Protein AF-A0A4Y7TNQ9-F1 (afdb_monomer_lite)

Secondary structure (DSSP, 8-state):
-PPPPPPHHHHHHHHHT-GGGHHHHHHHHHHHHHHHHHHHHHHTSTT----SS-S-GGGG--TTEE-SS--SSS--SEE------

Sequence (85 aa):
MPGPKPSMRSSLMKNWFAVEAIPIYVIIGGVVAGASWYLTRLATGPNIIWTKKNPTPWNTIKPDEGTKLVQVNQKFEKSWSRDQL

pLDDT: mean 87.93, std 10.49, range [64.12, 98.5]

Int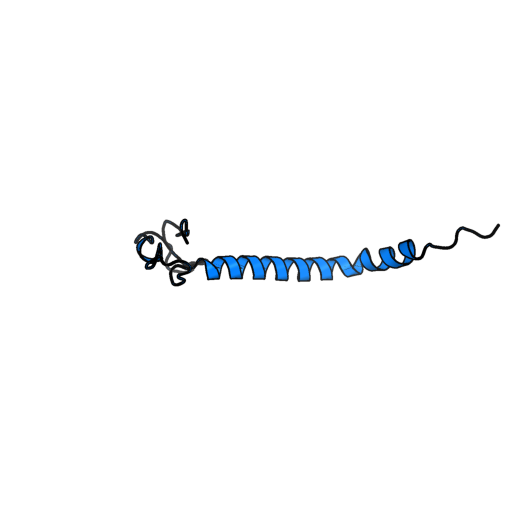erPro domains:
  IPR010530 NADH-ubiquinone reductase complex 1 MLRQ subunit [PF06522] (16-66)
  IPR010530 NADH-ubiquinone reductase complex 1 MLRQ subunit [PTHR14256] (9-83)

Radius of gyration: 24.11 Å; chains: 1; bounding box: 48×47×62 Å

Foldseek 3Di:
DDDDDQDPVNVVVCVVPPPVCVVVCCVVVVVVVVVVVVVVLVCQQQVHDPDPVCPRSVVPADPQEDDDPDDDDDDGPYHDDRPDD

Structure (mmCIF, N/CA/C/O backbone):
data_AF-A0A4Y7TNQ9-F1
#
_entry.id   AF-A0A4Y7TNQ9-F1
#
loop_
_atom_site.group_PDB
_atom_site.id
_atom_site.type_symbol
_atom_site.label_atom_id
_atom_site.label_alt_id
_atom_site.label_comp_id
_atom_site.label_asym_id
_atom_site.label_entity_id
_atom_site.label_seq_id
_atom_site.pdbx_PDB_ins_code
_atom_site.Cartn_x
_atom_site.Cartn_y
_atom_site.Cartn_z
_atom_site.occupancy
_atom_site.B_iso_or_equiv
_atom_site.auth_seq_id
_atom_site.auth_comp_id
_atom_site.auth_asym_id
_atom_site.auth_atom_id
_atom_site.pdbx_PDB_model_num
ATOM 1 N N . MET A 1 1 ? 29.975 -27.665 -43.016 1.00 64.12 1 MET A N 1
ATOM 2 C CA . MET A 1 1 ? 29.112 -28.411 -42.071 1.00 64.12 1 MET A CA 1
ATOM 3 C C . MET A 1 1 ? 27.951 -27.501 -41.686 1.00 64.12 1 MET A C 1
ATOM 5 O O . MET A 1 1 ? 28.237 -26.362 -41.332 1.00 64.12 1 MET A O 1
ATOM 9 N N . PRO A 1 2 ? 26.676 -27.907 -41.816 1.00 67.44 2 PRO A N 1
ATOM 10 C CA . PRO A 1 2 ? 25.560 -27.060 -41.398 1.00 67.44 2 PRO A CA 1
ATOM 11 C C . PRO A 1 2 ? 25.554 -26.926 -39.867 1.00 67.44 2 PRO A C 1
ATOM 13 O O . PRO A 1 2 ? 25.590 -27.929 -39.158 1.00 67.44 2 PRO A O 1
ATOM 16 N N . GLY A 1 3 ? 25.559 -25.687 -39.369 1.00 74.81 3 GLY A N 1
ATOM 17 C CA . GLY A 1 3 ? 25.532 -25.386 -37.936 1.00 74.81 3 GLY A CA 1
ATOM 18 C C . GLY A 1 3 ? 24.213 -25.800 -37.263 1.00 74.81 3 GLY A C 1
ATOM 19 O O . GLY A 1 3 ? 23.207 -26.012 -37.949 1.00 74.81 3 GLY A O 1
ATOM 20 N N . PRO A 1 4 ? 24.196 -25.934 -35.925 1.00 76.75 4 PRO A N 1
ATOM 21 C CA . PRO A 1 4 ? 23.022 -26.387 -35.186 1.00 76.75 4 PRO A CA 1
ATOM 22 C C . PRO A 1 4 ? 21.836 -25.436 -35.403 1.00 76.75 4 PRO A C 1
ATOM 24 O O . PRO A 1 4 ? 21.954 -24.221 -35.250 1.00 76.75 4 PRO A O 1
ATOM 27 N N . LYS A 1 5 ? 20.676 -25.995 -35.771 1.00 70.25 5 LYS A N 1
ATOM 28 C CA . LYS A 1 5 ? 19.440 -25.228 -35.985 1.00 70.25 5 LYS A CA 1
ATOM 29 C C . LYS A 1 5 ? 18.930 -24.712 -34.632 1.00 70.25 5 LYS A C 1
ATOM 31 O O . LYS A 1 5 ? 18.873 -25.505 -33.688 1.00 70.25 5 LYS A O 1
ATOM 36 N N . PRO A 1 6 ? 18.548 -23.427 -34.509 1.00 68.31 6 PRO A N 1
ATOM 37 C CA . PRO A 1 6 ? 18.030 -22.897 -33.254 1.00 68.31 6 PRO A CA 1
ATOM 38 C C . PRO A 1 6 ? 16.798 -23.697 -32.829 1.00 68.31 6 PRO A C 1
ATOM 40 O O . PRO A 1 6 ? 15.866 -23.896 -33.609 1.00 68.31 6 PRO A O 1
ATOM 43 N N . SER A 1 7 ? 16.808 -24.191 -31.591 1.00 75.12 7 SER A N 1
ATOM 44 C CA . SER A 1 7 ? 15.672 -24.930 -31.049 1.00 75.12 7 SER A CA 1
ATOM 45 C C . SER A 1 7 ? 14.477 -23.990 -30.880 1.00 75.12 7 SER A C 1
ATOM 47 O O . SER A 1 7 ? 14.635 -22.809 -30.563 1.00 75.12 7 SER A O 1
ATOM 49 N N . MET A 1 8 ? 13.263 -24.518 -31.037 1.00 68.12 8 MET A N 1
ATOM 50 C CA . MET A 1 8 ? 12.022 -23.753 -30.860 1.00 68.12 8 MET A CA 1
ATOM 51 C C . MET A 1 8 ? 11.977 -23.038 -29.492 1.00 68.12 8 MET A C 1
ATOM 53 O O . MET A 1 8 ? 11.522 -21.904 -29.393 1.00 68.12 8 MET A O 1
ATOM 57 N N . ARG A 1 9 ? 12.568 -23.647 -28.452 1.00 67.81 9 ARG A N 1
ATOM 58 C CA . ARG A 1 9 ? 12.733 -23.054 -27.112 1.00 67.81 9 ARG A CA 1
ATOM 59 C C . ARG A 1 9 ? 13.682 -21.849 -27.089 1.00 67.81 9 ARG A C 1
ATOM 61 O O . ARG A 1 9 ? 13.391 -20.863 -26.421 1.00 67.81 9 ARG A O 1
ATOM 68 N N . SER A 1 10 ? 14.791 -21.900 -27.831 1.00 66.56 10 SER A N 1
ATOM 69 C CA . SER A 1 10 ? 15.751 -20.789 -27.934 1.00 66.56 10 SER A CA 1
ATOM 70 C C . SER A 1 10 ? 15.142 -19.564 -28.622 1.00 66.56 10 SER A C 1
ATOM 72 O O . SER A 1 10 ? 15.403 -18.433 -28.211 1.00 66.56 10 SER A O 1
ATOM 74 N N . SER A 1 11 ? 14.280 -19.780 -29.620 1.00 67.88 11 SER A N 1
ATOM 75 C CA . SER A 1 11 ? 13.578 -18.687 -30.301 1.00 67.88 11 SER A CA 1
ATOM 76 C C . SER A 1 11 ? 12.521 -18.022 -29.415 1.00 67.88 11 SER A C 1
ATOM 78 O O . SER A 1 11 ? 12.336 -16.812 -29.490 1.00 67.88 11 SER A O 1
ATOM 80 N N . LEU A 1 12 ? 11.854 -18.793 -28.550 1.00 66.88 12 LEU A N 1
ATOM 81 C CA . LEU A 1 12 ? 10.846 -18.271 -27.624 1.00 66.88 12 LEU A CA 1
ATOM 82 C C . LEU A 1 12 ? 11.471 -17.457 -26.475 1.00 66.88 12 LEU A C 1
ATOM 84 O O . LEU A 1 12 ? 10.949 -16.401 -26.123 1.00 66.88 12 LEU A O 1
ATOM 88 N N . MET A 1 13 ? 12.619 -17.881 -25.930 1.00 68.12 13 MET A N 1
ATOM 89 C CA . MET A 1 13 ? 13.269 -17.163 -24.818 1.00 68.12 13 MET A CA 1
ATOM 90 C C . MET A 1 13 ? 13.896 -15.816 -25.214 1.00 68.12 13 MET A C 1
ATOM 92 O O . MET A 1 13 ? 14.016 -14.942 -24.359 1.00 68.12 13 MET A O 1
ATOM 96 N N . LYS A 1 14 ? 14.245 -15.599 -26.493 1.00 66.44 14 LYS A N 1
ATOM 97 C CA . LYS A 1 14 ? 14.796 -14.312 -26.967 1.00 66.44 14 LYS A CA 1
ATOM 98 C C . LYS A 1 14 ? 13.825 -13.138 -26.808 1.00 66.44 14 LYS A C 1
ATOM 100 O O . LYS A 1 14 ? 14.264 -12.045 -26.475 1.00 66.44 14 LYS A O 1
ATOM 105 N N . ASN A 1 15 ? 12.528 -13.368 -27.016 1.00 64.94 15 ASN A N 1
ATOM 106 C CA . ASN A 1 15 ? 11.511 -12.315 -26.914 1.00 64.94 15 ASN A CA 1
ATOM 107 C C . ASN A 1 15 ? 11.014 -12.121 -25.472 1.00 64.94 15 ASN A C 1
ATOM 109 O O . ASN A 1 15 ? 10.581 -11.032 -25.113 1.00 64.94 15 ASN A O 1
ATOM 113 N N . TRP A 1 16 ? 11.099 -13.158 -24.632 1.00 64.75 16 TRP A N 1
ATOM 114 C CA . TRP A 1 16 ? 10.748 -13.081 -23.208 1.00 64.75 16 TRP A CA 1
ATOM 115 C C . TRP A 1 16 ? 11.809 -12.360 -22.369 1.00 64.75 16 TRP A C 1
ATOM 117 O O . TRP A 1 16 ? 11.458 -11.649 -21.433 1.00 64.75 16 TRP A O 1
ATOM 127 N N . PHE A 1 17 ? 13.084 -12.483 -22.746 1.00 66.75 17 PHE A N 1
ATOM 128 C CA . PHE A 1 17 ? 14.212 -11.768 -22.139 1.00 66.75 17 PHE A CA 1
ATOM 129 C C . PHE A 1 17 ? 14.773 -10.669 -23.053 1.00 66.75 17 PHE A C 1
ATOM 131 O O . PHE A 1 17 ? 15.969 -10.378 -23.026 1.00 66.75 17 PHE A O 1
ATOM 138 N N . ALA A 1 18 ? 13.928 -10.055 -23.884 1.00 77.62 18 ALA A N 1
A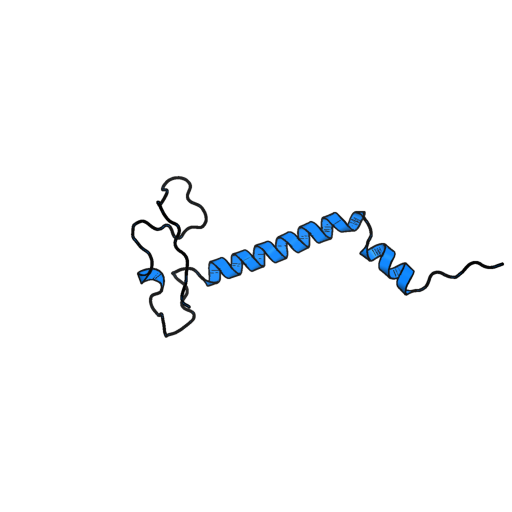TOM 139 C CA . ALA A 1 18 ? 14.332 -8.862 -24.613 1.00 77.62 18 ALA A CA 1
ATOM 140 C C . ALA A 1 18 ? 14.588 -7.729 -23.606 1.00 77.62 18 ALA A C 1
ATOM 142 O O . ALA A 1 18 ? 13.719 -7.427 -22.788 1.00 77.62 18 ALA A O 1
ATOM 143 N N . VAL A 1 19 ? 15.760 -7.088 -23.673 1.00 79.81 19 VAL A N 1
ATOM 144 C CA . VAL A 1 19 ? 16.102 -5.931 -22.819 1.00 79.81 19 VAL A CA 1
ATOM 145 C C . VAL A 1 19 ? 15.035 -4.835 -22.920 1.00 79.81 19 VAL A C 1
ATOM 147 O O . VAL A 1 19 ? 14.644 -4.260 -21.910 1.00 79.81 19 VAL A O 1
ATOM 150 N N . GLU A 1 20 ? 14.471 -4.648 -24.113 1.00 85.38 20 GLU A N 1
ATOM 151 C CA . GLU A 1 20 ? 13.382 -3.702 -24.389 1.00 85.38 20 GLU A CA 1
ATOM 152 C C . GLU A 1 20 ? 12.065 -4.027 -23.662 1.00 85.38 20 GLU A C 1
ATOM 154 O O . GLU A 1 20 ? 11.233 -3.146 -23.460 1.00 85.38 20 GLU A O 1
ATOM 159 N N . ALA A 1 21 ? 11.848 -5.281 -23.250 1.00 85.50 21 ALA A N 1
ATOM 160 C CA . ALA A 1 21 ? 10.644 -5.691 -22.525 1.00 85.50 21 ALA A CA 1
ATOM 161 C C . ALA A 1 21 ? 10.771 -5.500 -21.003 1.00 85.50 21 ALA A C 1
ATOM 163 O O . ALA A 1 21 ? 9.758 -5.481 -20.299 1.00 85.50 21 ALA A O 1
ATOM 164 N N . ILE A 1 22 ? 11.992 -5.313 -20.482 1.00 89.25 22 ILE A N 1
ATOM 165 C CA . ILE A 1 22 ? 12.246 -5.121 -19.046 1.00 89.25 22 ILE A CA 1
ATOM 166 C C . ILE A 1 22 ? 11.432 -3.945 -18.474 1.00 89.25 22 ILE A C 1
ATOM 168 O O . ILE A 1 22 ? 10.767 -4.150 -17.456 1.00 89.25 22 ILE A O 1
ATOM 172 N N . PRO A 1 23 ? 11.386 -2.751 -19.104 1.00 93.12 23 PRO A N 1
ATOM 173 C CA . PRO A 1 23 ? 10.596 -1.634 -18.584 1.00 93.12 23 PRO A CA 1
ATOM 174 C C . PRO A 1 23 ? 9.103 -1.959 -18.454 1.00 93.12 23 PRO A C 1
ATOM 176 O O . PRO A 1 23 ? 8.468 -1.576 -17.473 1.00 93.12 23 PRO A O 1
ATOM 179 N N . ILE A 1 24 ? 8.549 -2.716 -19.407 1.00 93.25 24 ILE A N 1
ATOM 180 C CA . ILE A 1 24 ? 7.135 -3.112 -19.408 1.00 93.25 24 ILE A CA 1
ATOM 181 C C . ILE A 1 24 ? 6.848 -4.025 -18.214 1.00 93.25 24 ILE A C 1
ATOM 183 O O . ILE A 1 24 ? 5.900 -3.785 -17.465 1.00 93.25 24 ILE A O 1
ATOM 187 N N . TYR A 1 25 ? 7.686 -5.040 -17.992 1.00 91.69 25 TYR A N 1
ATOM 188 C CA . TYR A 1 25 ? 7.512 -5.959 -16.866 1.00 91.69 25 TYR A CA 1
ATOM 189 C C . TYR A 1 25 ? 7.664 -5.268 -15.511 1.00 91.69 25 TYR A C 1
ATOM 191 O O . TYR A 1 25 ? 6.905 -5.575 -14.593 1.00 91.69 25 TYR A O 1
ATOM 199 N N . VAL A 1 26 ? 8.592 -4.315 -15.384 1.00 95.81 26 VAL A N 1
ATOM 200 C CA . VAL A 1 26 ? 8.776 -3.552 -14.140 1.00 95.81 26 VAL A CA 1
ATOM 201 C C . VAL A 1 26 ? 7.548 -2.697 -13.836 1.00 95.81 26 VAL A C 1
ATOM 203 O O . VAL A 1 26 ? 7.066 -2.716 -12.705 1.00 95.81 26 VAL A O 1
ATOM 206 N N . ILE A 1 27 ? 7.006 -1.986 -14.830 1.00 97.31 27 ILE A N 1
ATOM 207 C CA . ILE A 1 27 ? 5.821 -1.140 -14.630 1.00 97.31 27 ILE A CA 1
ATOM 208 C C . ILE A 1 27 ? 4.606 -2.000 -14.286 1.00 97.31 27 ILE A C 1
ATOM 210 O O . ILE A 1 27 ? 3.947 -1.746 -13.280 1.00 97.31 27 ILE A O 1
ATOM 214 N N . ILE A 1 28 ? 4.321 -3.036 -15.079 1.00 97.62 28 ILE A N 1
ATOM 215 C CA . ILE A 1 28 ? 3.161 -3.906 -14.840 1.00 97.62 28 ILE A CA 1
ATOM 216 C C . ILE A 1 28 ? 3.295 -4.609 -13.487 1.00 97.62 28 ILE A C 1
ATOM 218 O O . ILE A 1 28 ? 2.354 -4.593 -12.694 1.00 97.62 28 ILE A O 1
ATOM 222 N N . GLY A 1 29 ? 4.467 -5.177 -13.195 1.00 97.69 29 GLY A N 1
ATOM 223 C CA . GLY A 1 29 ? 4.742 -5.828 -11.918 1.00 97.69 29 GLY A CA 1
ATOM 224 C C . GLY A 1 29 ? 4.576 -4.868 -10.741 1.00 97.69 29 GLY A C 1
ATOM 225 O O . GLY A 1 29 ? 3.892 -5.198 -9.772 1.00 97.69 29 GLY A O 1
ATOM 226 N N . GLY A 1 30 ? 5.121 -3.654 -10.854 1.00 98.31 30 GLY A N 1
ATOM 227 C CA . GLY A 1 30 ? 4.982 -2.607 -9.844 1.00 98.31 30 GLY A CA 1
ATOM 228 C C . GLY A 1 30 ? 3.529 -2.189 -9.616 1.00 98.31 30 GLY A C 1
ATOM 229 O O . GLY A 1 30 ? 3.096 -2.087 -8.469 1.00 98.31 30 GLY A O 1
ATOM 230 N N . VAL A 1 31 ? 2.751 -2.010 -10.687 1.00 98.44 31 VAL A N 1
ATOM 231 C CA . VAL A 1 31 ? 1.332 -1.631 -10.604 1.00 98.44 31 VAL A CA 1
ATOM 232 C C . VAL A 1 31 ? 0.503 -2.736 -9.959 1.00 98.44 31 VAL A C 1
ATOM 234 O O . VAL A 1 31 ? -0.249 -2.459 -9.027 1.00 98.44 31 VAL A O 1
ATOM 237 N N . VAL A 1 32 ? 0.645 -3.986 -10.407 1.00 98.50 32 VAL A N 1
ATOM 238 C CA . VAL A 1 32 ? -0.130 -5.112 -9.859 1.00 98.50 32 VAL A CA 1
ATOM 239 C C . VAL A 1 32 ? 0.212 -5.337 -8.386 1.00 98.50 32 VAL A C 1
ATOM 241 O O . VAL A 1 32 ? -0.696 -5.508 -7.566 1.00 98.50 32 VAL A O 1
ATOM 244 N N . ALA A 1 33 ? 1.496 -5.279 -8.024 1.00 98.31 33 ALA A N 1
ATOM 245 C CA . ALA A 1 33 ? 1.932 -5.407 -6.637 1.00 98.31 33 ALA A CA 1
ATOM 246 C C . ALA A 1 33 ? 1.406 -4.253 -5.767 1.00 98.31 33 ALA A C 1
ATOM 248 O O . ALA A 1 33 ? 0.802 -4.497 -4.720 1.00 98.31 33 ALA A O 1
ATOM 249 N N . GLY A 1 34 ? 1.573 -3.006 -6.217 1.00 98.12 34 GLY A N 1
ATOM 250 C CA . GLY A 1 34 ? 1.119 -1.817 -5.494 1.00 98.12 34 GLY A CA 1
ATOM 251 C C . GLY A 1 34 ? -0.398 -1.776 -5.311 1.00 98.12 34 GLY A C 1
ATOM 252 O O . GLY A 1 34 ? -0.878 -1.505 -4.210 1.00 98.12 34 GLY A O 1
ATOM 253 N N . ALA A 1 35 ? -1.161 -2.115 -6.353 1.00 98.25 35 ALA A N 1
ATOM 254 C CA . ALA A 1 35 ? -2.617 -2.194 -6.287 1.00 98.25 35 ALA A CA 1
ATOM 255 C C . ALA A 1 35 ? -3.081 -3.288 -5.314 1.00 98.25 35 ALA A C 1
ATOM 257 O O . ALA A 1 35 ? -3.939 -3.032 -4.470 1.00 98.25 35 ALA A O 1
ATOM 258 N N . SER A 1 36 ? -2.481 -4.481 -5.378 1.00 98.38 36 SER A N 1
ATOM 259 C CA . SER A 1 36 ? -2.817 -5.595 -4.477 1.00 98.38 36 SER A CA 1
ATOM 260 C C . SER A 1 36 ? -2.524 -5.250 -3.014 1.00 98.38 36 SER A C 1
ATOM 262 O O . SER A 1 36 ? -3.348 -5.493 -2.125 1.00 98.38 36 SER A O 1
ATOM 264 N N . TRP A 1 37 ? -1.375 -4.622 -2.757 1.00 97.31 37 TRP A N 1
ATOM 265 C CA . TRP A 1 37 ? -1.024 -4.121 -1.430 1.00 97.31 37 TRP A CA 1
ATOM 266 C C . TRP A 1 37 ? -2.026 -3.068 -0.939 1.00 97.31 37 TRP A C 1
ATOM 268 O O . TRP A 1 37 ? -2.524 -3.158 0.187 1.00 97.31 37 TRP A O 1
ATOM 278 N N . TYR A 1 38 ? -2.386 -2.106 -1.791 1.00 96.75 38 TYR A N 1
ATOM 279 C CA . TYR A 1 38 ? -3.310 -1.041 -1.413 1.00 96.75 38 TYR A CA 1
ATOM 280 C C . TYR A 1 38 ? -4.727 -1.561 -1.145 1.00 96.75 38 TYR A C 1
ATOM 282 O O . TYR A 1 38 ? -5.347 -1.174 -0.154 1.00 96.75 38 TYR A O 1
ATOM 290 N N . LEU A 1 39 ? -5.219 -2.506 -1.950 1.00 97.00 39 LEU A N 1
ATOM 291 C CA . LEU A 1 39 ? -6.4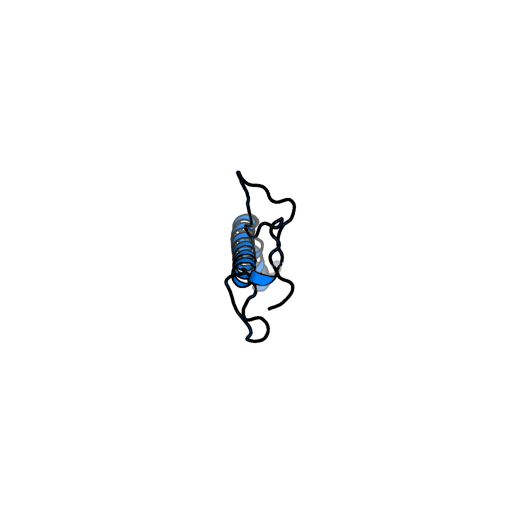94 -3.182 -1.697 1.00 97.00 39 LEU A CA 1
ATOM 292 C C . LEU A 1 39 ? -6.490 -3.917 -0.355 1.00 97.00 39 LEU A C 1
ATOM 294 O O . LEU A 1 39 ? -7.461 -3.818 0.393 1.00 97.00 39 LEU A O 1
ATOM 298 N N . THR A 1 40 ? -5.387 -4.582 -0.008 1.00 94.69 40 THR A N 1
ATOM 299 C CA . THR A 1 40 ? -5.236 -5.241 1.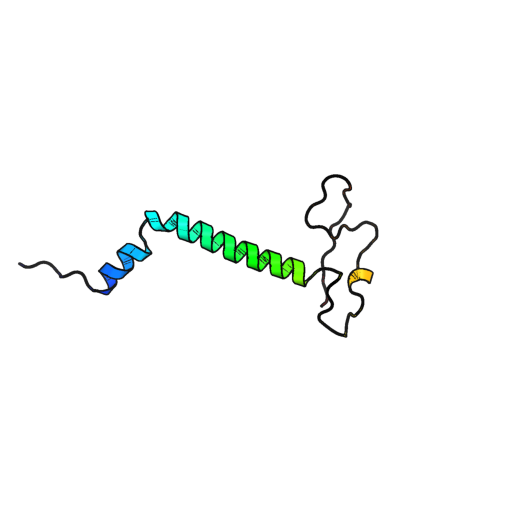299 1.00 94.69 40 THR A CA 1
ATOM 300 C C . THR A 1 40 ? -5.326 -4.224 2.442 1.00 94.69 40 THR A C 1
ATOM 302 O O . THR A 1 40 ? -6.034 -4.448 3.423 1.00 94.69 40 THR A O 1
ATOM 305 N N . ARG A 1 41 ? -4.681 -3.059 2.301 1.00 93.44 41 ARG A N 1
ATOM 306 C CA . ARG A 1 41 ? -4.750 -1.962 3.283 1.00 93.44 41 ARG A CA 1
ATOM 307 C C . ARG A 1 41 ? -6.151 -1.355 3.421 1.00 93.44 41 ARG A C 1
ATOM 309 O O . ARG A 1 41 ? -6.516 -0.920 4.518 1.00 93.44 41 ARG A O 1
ATOM 316 N N . LEU A 1 42 ? -6.910 -1.273 2.328 1.00 94.06 42 LEU A N 1
ATOM 317 C CA . LEU A 1 42 ? -8.296 -0.795 2.341 1.00 94.06 42 LEU A CA 1
ATOM 318 C C . LEU A 1 42 ? -9.233 -1.823 2.978 1.00 94.06 42 LEU A C 1
ATOM 320 O O . LEU A 1 42 ? -10.073 -1.456 3.800 1.00 94.06 42 LEU A O 1
ATOM 324 N N . ALA A 1 43 ? -9.041 -3.104 2.662 1.00 94.00 43 ALA A N 1
ATOM 325 C CA . ALA A 1 43 ? -9.788 -4.209 3.249 1.00 94.00 43 ALA A CA 1
ATOM 326 C C . ALA A 1 43 ? -9.630 -4.268 4.777 1.00 94.00 43 ALA A C 1
ATOM 328 O O . ALA A 1 43 ? -10.570 -4.637 5.473 1.00 94.00 43 ALA A O 1
ATOM 329 N N . THR A 1 44 ? -8.484 -3.860 5.325 1.00 92.62 44 THR A N 1
ATOM 330 C CA . THR A 1 44 ? -8.235 -3.831 6.778 1.00 92.62 44 THR A CA 1
ATOM 331 C C . THR A 1 44 ? -8.568 -2.492 7.446 1.00 92.62 44 THR A C 1
ATOM 333 O O . THR A 1 44 ? -8.237 -2.286 8.614 1.00 92.62 44 THR A O 1
ATOM 336 N N . GLY A 1 45 ? -9.259 -1.577 6.758 1.00 93.31 45 GLY A N 1
ATOM 337 C CA . GLY A 1 45 ? -9.685 -0.298 7.329 1.00 93.31 45 GLY A CA 1
ATOM 338 C C . GLY A 1 45 ? -10.637 -0.447 8.531 1.00 93.31 45 GLY A C 1
ATOM 339 O O . GLY A 1 45 ? -11.349 -1.447 8.640 1.00 93.31 45 GLY A O 1
ATOM 340 N N . PRO A 1 46 ? -10.710 0.555 9.427 1.00 93.81 46 PRO A N 1
ATOM 341 C CA . PRO A 1 46 ? -11.511 0.472 10.651 1.00 93.81 46 PRO A CA 1
ATOM 342 C C . PRO A 1 46 ? -13.023 0.490 10.405 1.00 93.81 46 PRO A C 1
ATOM 344 O O . PRO A 1 46 ? -13.774 0.160 11.306 1.00 93.81 46 PRO A O 1
ATOM 347 N N . ASN A 1 47 ? -13.477 0.845 9.200 1.00 91.88 47 ASN A N 1
ATOM 348 C CA . ASN A 1 47 ? -14.895 0.820 8.824 1.00 91.88 47 ASN A CA 1
ATOM 349 C C . ASN A 1 47 ? -15.341 -0.535 8.246 1.00 91.88 47 ASN A C 1
ATOM 351 O O . ASN A 1 47 ? -16.520 -0.719 7.961 1.00 91.88 47 ASN A O 1
ATOM 355 N N . ILE A 1 48 ? -14.409 -1.467 8.020 1.00 94.25 48 ILE A N 1
ATOM 356 C CA . ILE A 1 48 ? -14.693 -2.751 7.371 1.00 94.25 48 ILE A CA 1
ATOM 357 C C . ILE A 1 48 ? -14.837 -3.842 8.428 1.00 94.25 48 ILE A C 1
ATOM 359 O O . ILE A 1 48 ? -13.971 -4.006 9.288 1.00 94.25 48 ILE A O 1
ATOM 363 N N . ILE A 1 49 ? -15.908 -4.625 8.348 1.00 94.25 49 ILE A N 1
ATOM 364 C CA . ILE A 1 49 ? -16.186 -5.730 9.269 1.00 94.25 49 ILE A CA 1
ATOM 365 C C . ILE A 1 49 ? -16.151 -7.030 8.463 1.00 94.25 49 ILE A C 1
ATOM 367 O O . ILE A 1 49 ? -17.016 -7.256 7.621 1.00 94.25 49 ILE A O 1
ATOM 371 N N . TRP A 1 50 ? -15.151 -7.878 8.717 1.00 93.31 50 TRP A N 1
ATOM 372 C CA . TRP A 1 50 ? -15.020 -9.186 8.059 1.00 93.31 50 TRP A CA 1
ATOM 373 C C . TRP A 1 50 ? -15.659 -10.307 8.865 1.00 93.31 50 TRP A C 1
ATOM 375 O O . TRP A 1 50 ? -16.172 -11.271 8.299 1.00 93.31 50 TRP A O 1
ATOM 385 N N . THR A 1 51 ? -15.618 -10.195 10.193 1.00 92.31 51 THR A N 1
ATOM 386 C CA . THR A 1 51 ? -16.096 -11.239 11.095 1.00 92.31 51 THR A CA 1
ATOM 387 C C . THR A 1 51 ? -17.110 -10.685 12.085 1.00 92.31 51 THR A C 1
ATOM 389 O O . THR A 1 51 ? -17.104 -9.510 12.439 1.00 92.31 51 THR A O 1
ATOM 392 N N . LYS A 1 52 ? -17.977 -11.565 12.591 1.00 92.94 52 LYS A N 1
ATOM 393 C CA . LYS A 1 52 ? -18.887 -11.226 13.695 1.00 92.94 52 LYS A CA 1
ATOM 394 C C . LYS A 1 52 ? -18.180 -11.169 15.055 1.00 92.94 52 LYS A C 1
ATOM 396 O O . LYS A 1 52 ? -18.803 -10.760 16.027 1.00 92.94 52 LYS A O 1
ATOM 401 N N . LYS A 1 53 ? -16.916 -11.608 15.146 1.00 92.56 53 LYS A N 1
ATOM 402 C CA . LYS A 1 53 ? -16.156 -11.634 16.406 1.00 92.56 53 LYS A CA 1
ATOM 403 C C . LYS A 1 53 ? -15.718 -10.232 16.825 1.00 92.56 53 LYS A C 1
ATOM 405 O O . LYS A 1 53 ? -15.698 -9.946 18.015 1.00 92.56 53 LYS A O 1
ATOM 410 N N . ASN A 1 54 ? -15.416 -9.369 15.856 1.00 91.25 54 ASN A N 1
ATOM 411 C CA . ASN A 1 54 ? -15.093 -7.965 16.081 1.00 91.25 54 ASN A CA 1
ATOM 412 C C . ASN A 1 54 ? -16.034 -7.065 15.256 1.00 91.25 54 ASN A C 1
ATOM 414 O O . ASN A 1 54 ? -15.652 -6.580 14.191 1.00 91.25 54 ASN A O 1
ATOM 418 N N . PRO A 1 55 ? -17.282 -6.855 15.714 1.00 93.25 55 PRO A N 1
ATOM 419 C CA . PRO A 1 55 ? -18.268 -6.065 14.976 1.00 93.25 55 PRO A CA 1
ATOM 420 C C . PRO A 1 55 ? -17.975 -4.557 14.996 1.00 93.25 55 PRO A C 1
ATOM 422 O O . PRO A 1 55 ? -18.579 -3.816 14.229 1.00 93.25 55 PRO A O 1
ATOM 425 N N . THR A 1 56 ? -17.072 -4.091 15.865 1.00 94.44 56 THR A N 1
ATOM 426 C CA . THR A 1 56 ? -16.775 -2.663 16.074 1.00 94.44 56 THR A CA 1
ATOM 427 C C . THR A 1 56 ? -15.264 -2.381 16.034 1.00 94.44 56 THR A C 1
ATOM 429 O O . THR A 1 56 ? -14.690 -1.956 17.041 1.00 94.44 56 THR A O 1
ATOM 432 N N . PRO A 1 57 ? -14.581 -2.615 14.899 1.00 93.31 57 PRO A N 1
ATOM 433 C CA . PRO A 1 57 ? -13.121 -2.519 14.818 1.00 93.31 57 PRO A CA 1
ATOM 434 C C . PRO A 1 57 ? -12.564 -1.126 15.148 1.00 93.31 57 PRO A C 1
ATOM 436 O O . PRO A 1 57 ? -11.448 -1.012 15.657 1.00 93.31 57 PRO A O 1
ATOM 439 N N . TRP A 1 58 ? -13.347 -0.068 14.933 1.00 93.00 58 TRP A N 1
ATOM 440 C CA . TRP A 1 58 ? -12.978 1.309 15.273 1.00 93.00 58 TRP A CA 1
ATOM 441 C C . TRP A 1 58 ? -12.764 1.558 16.775 1.00 93.00 58 TRP A C 1
ATOM 443 O O . TRP A 1 58 ? -12.037 2.482 17.123 1.00 93.00 58 TRP A O 1
ATOM 453 N N . ASN A 1 59 ? -13.315 0.729 17.670 1.00 94.06 59 ASN A N 1
ATOM 454 C CA . ASN A 1 59 ? -13.128 0.884 19.121 1.00 94.06 59 ASN A CA 1
ATOM 455 C C . ASN A 1 59 ? -11.684 0.611 19.585 1.00 94.06 59 ASN A C 1
ATOM 457 O O . ASN A 1 59 ? -11.352 0.864 20.738 1.00 94.06 59 ASN A O 1
ATOM 461 N N . THR A 1 60 ? -10.828 0.085 18.704 1.00 92.81 60 THR A N 1
ATOM 462 C CA . THR A 1 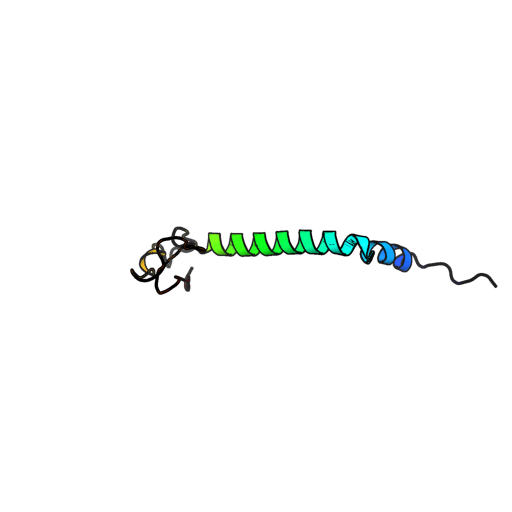60 ? -9.402 -0.146 18.985 1.00 92.81 60 THR A CA 1
ATOM 463 C C . THR A 1 60 ? -8.526 1.080 18.727 1.00 92.81 60 THR A C 1
ATOM 465 O O . THR A 1 60 ? -7.368 1.085 19.134 1.00 92.81 60 THR A O 1
ATOM 468 N N . ILE A 1 61 ? -9.056 2.107 18.054 1.00 94.25 61 ILE A N 1
ATOM 469 C CA . ILE A 1 61 ? -8.305 3.314 17.701 1.00 94.25 61 ILE A CA 1
ATOM 470 C C . ILE A 1 61 ? -8.186 4.207 18.931 1.00 94.25 61 ILE A C 1
ATOM 472 O O . ILE A 1 61 ? -9.197 4.576 19.537 1.00 94.25 61 ILE A O 1
ATOM 476 N N . LYS A 1 62 ? -6.959 4.597 19.277 1.00 94.25 62 LYS A N 1
ATOM 477 C CA . LYS A 1 62 ? -6.719 5.533 20.380 1.00 94.25 62 LYS A CA 1
ATOM 478 C C . LYS A 1 62 ? -6.771 6.991 19.908 1.00 94.25 62 LYS A C 1
ATOM 480 O O . LYS A 1 62 ? -6.527 7.261 18.733 1.00 94.25 62 LYS A O 1
ATOM 485 N N . PRO A 1 63 ? -7.056 7.958 20.801 1.00 92.50 63 PRO A N 1
ATOM 486 C CA . PRO A 1 63 ? -7.125 9.374 20.426 1.00 92.50 63 PRO A CA 1
ATOM 487 C C . PRO A 1 63 ? -5.824 9.943 19.835 1.00 92.50 63 PRO A C 1
ATOM 489 O O . PRO A 1 63 ? -5.869 10.879 19.041 1.00 92.50 63 PRO A O 1
ATOM 492 N N . ASP A 1 64 ? -4.673 9.385 20.217 1.00 93.69 64 ASP A N 1
ATOM 493 C CA . ASP A 1 64 ? -3.332 9.765 19.758 1.00 93.69 64 ASP A CA 1
ATOM 494 C C . ASP A 1 64 ? -2.887 9.027 18.480 1.00 93.69 64 ASP A C 1
ATOM 496 O O . ASP A 1 64 ? -1.757 9.212 18.017 1.00 93.69 64 ASP A O 1
ATOM 500 N N . GLU A 1 65 ? -3.764 8.209 17.888 1.00 95.00 65 GLU A N 1
ATOM 501 C CA . GLU A 1 65 ? -3.478 7.392 16.712 1.00 95.00 65 GLU A CA 1
ATOM 502 C C . GLU A 1 65 ? -4.211 7.876 15.456 1.00 95.00 65 GLU A C 1
ATOM 504 O O . GLU A 1 65 ? -5.431 8.042 15.410 1.00 95.00 65 GLU A O 1
ATOM 509 N N . GLY A 1 66 ? -3.456 8.023 14.371 1.00 94.19 66 GLY A N 1
ATOM 510 C CA . GLY A 1 66 ? -4.005 8.333 13.062 1.00 94.19 66 GLY A CA 1
ATOM 511 C C . GLY A 1 66 ? -4.298 7.083 12.238 1.00 94.19 66 GLY A C 1
ATOM 512 O O . GLY A 1 66 ? -3.472 6.180 12.122 1.00 94.19 66 GLY A O 1
ATOM 513 N N . THR A 1 67 ? -5.462 7.055 11.590 1.00 93.62 67 THR A N 1
ATOM 514 C CA . THR A 1 67 ? -5.909 5.929 10.745 1.00 93.62 67 THR A CA 1
ATOM 515 C C . THR A 1 67 ? -5.571 6.089 9.263 1.00 93.62 67 THR A C 1
ATOM 517 O O . THR A 1 67 ? -5.638 5.124 8.493 1.00 93.62 67 THR A O 1
ATOM 520 N N . LYS A 1 68 ? -5.232 7.310 8.836 1.00 92.12 68 LYS A N 1
ATOM 521 C CA . LYS A 1 68 ? -4.911 7.643 7.443 1.00 92.12 68 LYS A CA 1
ATOM 522 C C . LYS A 1 68 ? -3.483 7.230 7.103 1.00 92.12 68 LYS A C 1
ATOM 524 O O . LYS A 1 68 ? -2.587 7.379 7.924 1.00 92.12 68 LYS A O 1
ATOM 529 N N . LEU A 1 69 ? -3.282 6.785 5.859 1.00 91.81 69 LEU A N 1
ATOM 530 C CA . LEU A 1 69 ? -1.958 6.456 5.320 1.00 91.81 69 LEU A CA 1
ATOM 531 C C . LEU A 1 69 ? -1.023 7.675 5.326 1.00 91.81 69 LEU A C 1
ATOM 533 O O . LEU A 1 69 ? 0.158 7.549 5.618 1.00 91.81 69 LEU A O 1
ATOM 537 N N . VAL A 1 70 ? -1.563 8.850 4.993 1.00 91.81 70 VAL A N 1
ATOM 538 C CA . VAL A 1 70 ? -0.806 10.100 4.893 1.00 91.81 70 VAL A CA 1
ATOM 539 C C . VAL A 1 70 ? -1.541 11.197 5.647 1.00 91.81 70 VAL A C 1
ATOM 541 O O . VAL A 1 70 ? -2.760 11.354 5.532 1.00 91.81 70 VAL A O 1
ATOM 544 N N . GLN A 1 71 ? -0.776 11.963 6.413 1.00 91.75 71 GLN A N 1
ATOM 545 C CA . GLN A 1 71 ? -1.234 13.091 7.208 1.00 91.75 71 GLN A CA 1
ATOM 546 C C . GLN A 1 71 ? -0.396 14.307 6.830 1.00 91.75 71 GLN A C 1
ATOM 548 O O . GLN A 1 71 ? 0.813 14.320 7.044 1.00 91.75 71 GLN A O 1
ATOM 553 N N . VAL A 1 72 ? -1.034 15.310 6.230 1.00 90.75 72 VAL A N 1
ATOM 554 C CA . VAL A 1 72 ? -0.326 16.506 5.749 1.00 90.75 72 VAL A CA 1
ATOM 555 C C . VAL A 1 72 ? -0.285 17.579 6.837 1.00 90.75 72 VAL A C 1
ATOM 557 O O . VAL A 1 72 ? 0.787 18.051 7.192 1.00 90.75 72 VAL A O 1
ATOM 560 N N . ASN A 1 73 ? -1.447 17.912 7.408 1.00 91.19 73 ASN A N 1
ATOM 561 C CA . ASN A 1 73 ? -1.581 19.038 8.336 1.00 91.19 73 ASN A CA 1
ATOM 562 C C . ASN A 1 73 ? -1.624 18.596 9.806 1.00 91.19 73 ASN A C 1
ATOM 564 O O . ASN A 1 73 ? -0.818 19.047 10.610 1.00 91.19 73 ASN A O 1
ATOM 568 N N . GLN A 1 74 ? -2.550 17.701 10.163 1.00 88.44 74 GLN A N 1
ATOM 569 C CA . GLN A 1 74 ? -2.678 17.190 11.530 1.00 88.44 74 GLN A CA 1
ATOM 570 C C . GLN A 1 74 ? -1.931 15.872 11.659 1.00 88.44 74 GLN A C 1
ATOM 572 O O . GLN A 1 74 ? -2.341 14.874 11.066 1.00 88.44 74 GLN A O 1
ATOM 577 N N . LYS A 1 75 ? -0.823 15.910 12.400 1.00 90.69 75 LYS A N 1
ATOM 578 C CA . LYS A 1 75 ? 0.026 14.753 12.664 1.00 90.69 75 LYS A CA 1
ATOM 579 C C . LYS A 1 75 ? -0.349 14.144 14.007 1.00 90.69 75 LYS A C 1
ATOM 581 O O . LYS A 1 75 ? -0.391 14.849 15.010 1.00 90.69 75 LYS A O 1
ATOM 586 N N . PHE A 1 76 ? -0.608 12.849 13.998 1.00 92.81 76 PHE A N 1
ATOM 587 C CA . PHE A 1 76 ? -0.752 12.040 15.199 1.00 92.81 76 PHE A CA 1
ATOM 588 C C . PHE A 1 76 ? 0.620 11.517 15.631 1.00 92.81 76 PHE A C 1
ATOM 590 O O . PHE A 1 76 ? 1.510 11.344 14.796 1.00 92.81 76 PHE A O 1
ATOM 597 N N . GLU A 1 77 ? 0.794 11.252 16.925 1.00 92.56 77 GLU A N 1
ATOM 598 C CA . GLU A 1 77 ? 2.041 10.677 17.444 1.00 92.56 77 GLU A CA 1
ATOM 599 C C . GLU A 1 77 ? 2.241 9.238 16.959 1.00 92.56 77 GLU A C 1
ATOM 601 O O . GLU A 1 77 ? 3.373 8.783 16.788 1.00 92.56 77 GLU A O 1
ATOM 606 N N . LYS A 1 78 ? 1.136 8.522 16.723 1.00 93.38 78 LYS A N 1
ATOM 607 C CA . LYS A 1 78 ? 1.140 7.107 16.353 1.00 93.38 78 LYS A CA 1
ATOM 608 C C . LYS A 1 78 ? 0.264 6.841 15.135 1.00 93.38 78 LYS A C 1
ATOM 610 O O . LYS A 1 78 ? -0.660 7.592 14.815 1.00 93.38 78 LYS A O 1
ATOM 615 N N . SER A 1 79 ? 0.544 5.735 14.454 1.00 92.44 79 SER A N 1
ATOM 616 C CA . SER A 1 79 ? -0.303 5.203 13.389 1.00 92.44 79 SER A CA 1
ATOM 617 C C . SER A 1 79 ? -1.052 3.978 13.890 1.00 92.44 79 SER A C 1
ATOM 619 O O . SER A 1 79 ? -0.432 3.050 14.409 1.00 92.44 79 SER A O 1
ATOM 621 N N . TRP A 1 80 ? -2.361 3.944 13.672 1.00 94.25 80 TRP A N 1
ATOM 622 C CA . TRP A 1 80 ? -3.173 2.777 13.992 1.00 94.25 80 TRP A CA 1
ATOM 623 C C . TRP A 1 80 ? -2.912 1.624 13.009 1.00 94.25 80 TRP A C 1
ATOM 625 O O . TRP A 1 80 ? -2.824 1.837 11.793 1.00 94.25 80 TRP A O 1
ATOM 635 N N . SER A 1 81 ? -2.851 0.399 13.535 1.00 91.19 81 SER A N 1
ATOM 636 C CA . SER A 1 81 ? -2.779 -0.856 12.779 1.00 91.19 81 SER A CA 1
ATOM 637 C C . SER A 1 81 ? -3.854 -1.824 13.272 1.00 91.19 81 SER A C 1
ATOM 639 O O . SER A 1 81 ? -4.238 -1.795 14.440 1.00 91.19 81 SER A O 1
ATOM 641 N N . ARG A 1 82 ? -4.351 -2.686 12.379 1.00 89.00 82 ARG A N 1
ATOM 642 C CA . ARG A 1 82 ? -5.396 -3.661 12.700 1.00 89.00 82 ARG A CA 1
ATOM 643 C C . ARG A 1 82 ? -4.792 -5.020 13.039 1.00 89.00 82 ARG A C 1
ATOM 645 O O . ARG A 1 82 ? -4.338 -5.721 12.139 1.00 89.00 82 ARG A O 1
ATOM 652 N N . ASP A 1 83 ? -4.900 -5.418 14.302 1.00 86.31 83 ASP A N 1
ATOM 653 C CA . ASP A 1 83 ? -4.382 -6.710 14.777 1.00 86.31 83 ASP A CA 1
ATOM 654 C C . ASP A 1 83 ? -5.413 -7.852 14.682 1.00 86.31 83 ASP A C 1
ATOM 656 O O . ASP A 1 83 ? -5.049 -9.026 14.666 1.00 86.31 83 ASP A O 1
ATOM 660 N N . GLN A 1 84 ? -6.712 -7.530 14.617 1.00 83.88 84 GLN A N 1
ATOM 661 C CA . GLN A 1 84 ? -7.810 -8.509 14.632 1.00 83.88 84 GLN A CA 1
ATOM 662 C C . GLN A 1 84 ? -8.847 -8.239 13.531 1.00 83.88 84 GLN A C 1
ATOM 664 O O . GLN A 1 84 ? -9.233 -7.089 13.296 1.00 83.88 84 GLN A O 1
ATOM 669 N N . LEU A 1 85 ? -9.324 -9.303 12.869 1.00 84.50 85 LEU A N 1
ATOM 670 C CA . LEU A 1 85 ? -10.314 -9.249 11.780 1.00 84.50 85 LEU A CA 1
ATOM 671 C C . LEU A 1 85 ? -11.767 -9.289 12.257 1.00 84.50 85 LEU A C 1
ATOM 673 O O . LEU A 1 85 ? -12.138 -10.185 13.048 1.00 84.50 85 LEU A O 1
#

Organism: Coprinellus micaceus (NCBI:txid71717)

=== Feature glossary ===
Legend for the data blocks above and below:

— What the protein is —

Sequence gives the chain of amino acids in standard one-letter code (A=alanine, C=cysteine, …, Y=tyrosine), read N→C. It is the only feature that is directly encoded by the gene; all structural features are derived from the folded form of this sequence.

The annotation block draws on four external resources. InterPro: which protein families and domains the sequence belongs to. GO: standardized terms for what the protein does, what process it participates in, and where in the cell it acts. CATH: which structural fold it has in the CATH hierarchy. Organism: the species of origin.

— Where its atoms are —

Atomic coordinates in PDBx/mmCIF format — the same representation the Protein Data Bank distributes. Each line of the _atom_site loop places one backbone atom in Cartesian space (units: ångströms, origin: arbitrary).

Six rendered views show the 3D structure from the faces of a cube — i.e. along ±x, ±y, ±z. Rendering representation is drawn randomly per protein from cartoon (secondary-structure ribbons), sticks (backbone bonds), or molecular surface; coloring is either N→C rainbow (blue at the N-terminus through red at the C-terminus) or one color per chain.

— Local backbone conformation —

DSSP 8-state secondary structure assigns each residue one of H (α-helix), G (3₁₀-helix), I (π-helix), E (extended β-strand), B (isolated β-bridge), T (hydrogen-bonded turn), S (bend), or '-' (coil). The assignment is computed from backbone hydrogen-bond geometry via the Kabsch–Sander algorithm.

P-SEA three-state annotation labels each residue as helix, strand, or coil based purely on the geometry of the Cα trace. It serves as a fallback when the full backbone (and thus DSSP) is unavailable.

φ (phi) and ψ (psi) are the two rotatable backbone dihedrals per residue: φ is the C(i-1)–N–Cα–C torsion, ψ is the N–Cα–C–N(i+1) torsion, both in degrees on (−180°, 180°]. α-helical residues cluster near (−60°, −45°); β-strand residues near (−120°, +130°). A Ramachandran plot is simply a scatter of (φ, ψ) for every residue.

— Global shape and packing —

Radius of gyration (Rg) is the root-mean-square distance of Cα atoms from their centroid — a single number for overall size and compactness. A globular domain of N residues has Rg ≈ 2.2·N^0.38 Å; an extended or disordered chain has a much larger Rg. The Cα contact count is the number of residue pairs whose Cα atoms are within 8 Å and are more than four positions apart in sequence — a standard proxy for tertiary packing density. The bounding box is the smallest axis-aligned box enclosing all Cα atoms.

Accessible surface area quantifies burial. A residue with SASA near zero is packed into the hydrophobic core; one with SASA >100 Å² sits on the surface. Computed here via the Shrake–Rupley numerical algorithm with a 1.4 Å probe.

The contact map is a binary N×N matrix image: pixel (i, j) is dark where Cα_i and Cα_j are within 8 Å and |i−j|>4. Because the |i−j|>4 filter removes local helical contacts, off-diagonal stripes parallel to the main diagonal indicate parallel β-sheets; stripes perpendicular to it indicate antiparallel β-sheets. The Ramachandran plot scatters every residue's (φ, ψ) pair against the sterically allowed regions. The PAE heatmap renders the predicted-aligned-error matrix.

— Structural neighborhood —

A 3Di character summarizes, for each residue, the relative orientation of the Cα frame of its nearest spatial neighbor. Because it encodes fold topology rather than chemistry, 3Di alignments detect remote structural similarity that sequence alignment misses.

Structural nearest neighbors (via Foldseek easy-search vs the PDB). Reported per hit: target PDB id, E-value, and alignment TM-score. A TM-score above ~0.5 is the conventional thre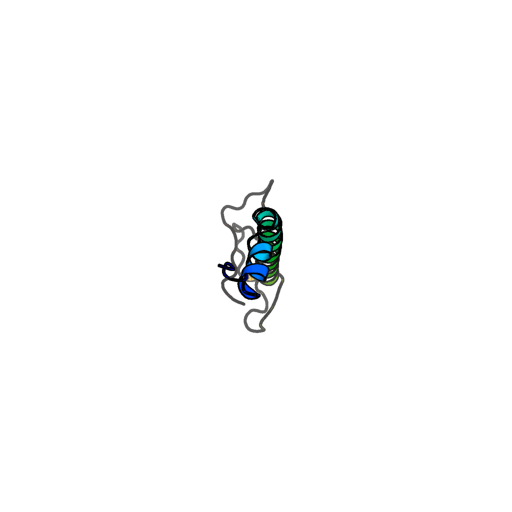shold for 'same fold'.

— Confidence and disorder —

For AlphaFold models, the B-factor field carries pLDDT — the model's own estimate of local accuracy on a 0–100 scale. Regions with pLDDT<50 should be treated as essentially unmodeled; they often correspond to intrinsically disordered segments.

B-factor (Debye–Waller factor) reflects atomic displacement in the crystal lattice. It is an experimental observable (units Å²), not a prediction; low values mean the atom is pinned down, high values mean it moves or is heterogeneous across the crystal.

Predicted Aligned Error (PAE) is an AlphaFold confidence matrix: entry (i, j) is the expected error in the position of residue j, in ångströms, when the prediction is superimposed on the true structure at residue i. Low PAE within a block of residues means that block is internally rigid and well-predicted; high PAE between two blocks means their relative placement is uncertain even if each block individually is confident.